Protein AF-A0A940C3J2-F1 (afdb_monomer)

Sequence (118 aa):
IYYTDKGLFSVDISLVTEIDNVVEDVQLISFDNVKESLKVAMKNDSVLSERSKGSLEIFDVNFTYVLIKDKGNNDKATYVPAWVFKTKDKNLKSGDEAVEYMHIINAIDGSDLNDVIQ

Foldseek 3Di:
DDADPVGDDDDDDDDDPDDPDDDPPQDFDDVVLLVVLVVVVCVPPPVNCVPQVPQKDWDDKDWDWFWFDDVPDPPDTDTFIWIKTKIWRPPDDVPRDTDIDIWIAGRRPRDTCPVGGD

Radius of gyration: 17.7 Å; Cα contacts (8 Å, |Δi|>4): 163; chains: 1; bounding box: 42×34×45 Å

Nearest PDB structures (foldseek):
  4rh8-assembly3_C  TM=3.328E-01  e=7.610E-01  Escherichia coli K-12
  5mrc-assembly1_EE  TM=3.175E-01  e=8.061E-01  Saccharomyces cerevisiae
  5had-assembly1_A  TM=2.288E-01  e=1.353E+00  Arabidopsis thaliana
  9cai-assembly1_AX  TM=2.248E-01  e=2.407E+00  Caenorhabditis elegans

pLDDT: mean 84.36, std 11.07, range [55.44, 97.94]

Solvent-accessible surface area (backbone atoms only — not comparable to full-atom values): 7465 Å² total; per-residue (Å²): 116,43,72,52,101,90,40,86,72,49,73,84,83,87,78,86,87,75,89,75,89,82,80,74,92,74,66,65,56,54,69,69,55,42,54,54,32,48,54,53,47,55,69,68,33,62,68,56,48,70,72,40,73,83,41,64,40,78,81,48,78,47,79,47,74,43,57,40,67,53,96,84,43,97,90,57,79,48,72,43,56,24,41,38,39,33,29,37,45,72,77,66,53,96,87,52,83,84,62,70,46,78,46,38,30,33,34,60,81,35,48,75,40,74,91,44,52,122

Secondary structure (DSSP, 8-state):
-EEETTEEEE----------S---SPPPPPHHHHHHHHHHHHHH-HHHHHHHTT-EEEEEEEEEEEEEPPTT-TT--EEEEEEEEEEEETTPPBTB---EEEEEEETTT--B-TTTB-

Mean predicted aligned error: 7.62 Å

Structure (mmCIF, N/CA/C/O backbone):
data_AF-A0A940C3J2-F1
#
_entry.id   AF-A0A940C3J2-F1
#
loop_
_atom_site.group_PDB
_atom_site.id
_atom_site.type_symbol
_atom_site.label_atom_id
_atom_site.label_alt_id
_atom_site.label_comp_id
_atom_site.label_asym_id
_atom_site.label_entity_id
_atom_site.label_seq_id
_atom_site.pdbx_PDB_ins_code
_atom_site.Cartn_x
_atom_site.Cartn_y
_atom_site.Cartn_z
_atom_site.occupancy
_atom_site.B_iso_or_equiv
_atom_site.auth_seq_id
_atom_site.auth_comp_id
_atom_site.auth_asym_id
_atom_site.auth_atom_id
_atom_site.pdbx_PDB_model_num
ATOM 1 N N . ILE A 1 1 ? -4.940 -12.335 -16.615 1.00 75.25 1 ILE A N 1
ATOM 2 C CA . ILE A 1 1 ? -5.577 -12.351 -17.957 1.00 75.25 1 ILE A CA 1
ATOM 3 C C . ILE A 1 1 ? -4.493 -12.661 -18.979 1.00 75.25 1 ILE A C 1
ATOM 5 O O . ILE A 1 1 ? -3.500 -11.945 -19.011 1.00 75.25 1 ILE A O 1
ATOM 9 N N . TYR A 1 2 ? -4.657 -13.715 -19.769 1.00 84.00 2 TYR A N 1
ATOM 10 C CA . TYR A 1 2 ? -3.680 -14.181 -20.750 1.00 84.00 2 TYR A CA 1
ATOM 11 C C . TYR A 1 2 ? -4.255 -14.078 -22.159 1.00 84.00 2 TYR A C 1
ATOM 13 O O . TYR A 1 2 ? -5.368 -14.540 -22.420 1.00 84.00 2 TYR A O 1
ATOM 21 N N . TYR A 1 3 ? -3.473 -13.499 -23.067 1.00 86.75 3 TYR A N 1
ATOM 22 C CA . TYR A 1 3 ? -3.830 -13.309 -24.469 1.00 86.75 3 TYR A CA 1
ATOM 23 C C . TYR A 1 3 ? -2.860 -14.067 -25.374 1.00 86.75 3 TYR A C 1
ATOM 25 O O . TYR A 1 3 ? -1.678 -14.205 -25.066 1.00 86.75 3 TYR A O 1
ATOM 33 N N . THR A 1 4 ? -3.376 -14.530 -26.506 1.00 89.75 4 THR A N 1
ATOM 34 C CA . THR A 1 4 ? -2.600 -15.051 -27.636 1.00 89.75 4 THR A CA 1
ATOM 35 C C . THR A 1 4 ? -2.872 -14.188 -28.867 1.00 89.75 4 THR A C 1
ATOM 37 O O . THR A 1 4 ? -3.741 -13.315 -28.851 1.00 89.75 4 THR A O 1
ATOM 40 N N . ASP A 1 5 ? -2.172 -14.467 -29.961 1.00 89.56 5 ASP A N 1
ATOM 41 C CA . ASP A 1 5 ? -2.445 -13.901 -31.287 1.00 89.56 5 ASP A CA 1
ATOM 42 C C . ASP A 1 5 ? -3.879 -14.173 -31.792 1.00 89.56 5 ASP A C 1
ATOM 44 O O . ASP A 1 5 ? -4.372 -13.468 -32.670 1.00 89.56 5 ASP A O 1
ATOM 48 N N . LYS A 1 6 ? -4.577 -15.153 -31.204 1.00 90.50 6 LYS A N 1
ATOM 49 C CA . LYS A 1 6 ? -5.978 -15.502 -31.494 1.00 90.50 6 LYS A CA 1
ATOM 50 C C . LYS A 1 6 ? -6.993 -14.870 -30.535 1.00 90.50 6 LYS A C 1
ATOM 52 O O . LYS A 1 6 ? -8.182 -15.163 -30.636 1.00 90.50 6 LYS A O 1
ATOM 57 N N . GLY A 1 7 ? -6.549 -14.013 -29.616 1.00 90.19 7 GLY A N 1
ATOM 58 C CA . GLY A 1 7 ? -7.400 -13.340 -28.634 1.00 90.19 7 GLY A CA 1
ATOM 59 C C . GLY A 1 7 ? -7.244 -13.880 -27.211 1.00 90.19 7 GLY A C 1
ATOM 60 O O . GLY A 1 7 ? -6.214 -14.461 -26.856 1.00 90.19 7 GLY A O 1
ATOM 61 N N . LEU A 1 8 ? -8.253 -13.626 -26.371 1.00 90.31 8 LEU A N 1
ATOM 62 C CA . LEU A 1 8 ? -8.257 -14.013 -24.958 1.00 90.31 8 LEU A CA 1
ATOM 63 C C . LEU A 1 8 ? -8.171 -15.539 -24.822 1.00 90.31 8 LEU A C 1
ATOM 65 O O . LEU A 1 8 ? -9.024 -16.258 -25.336 1.00 90.31 8 LEU A O 1
ATOM 69 N N . PHE A 1 9 ? -7.151 -16.019 -24.115 1.00 89.31 9 PHE A N 1
ATOM 70 C CA . PHE A 1 9 ? -6.897 -17.446 -23.915 1.00 89.31 9 PHE A CA 1
ATOM 71 C C . PHE A 1 9 ? -7.269 -17.920 -22.507 1.00 89.31 9 PHE A C 1
ATOM 73 O O . PHE A 1 9 ? -7.750 -19.037 -22.351 1.00 89.31 9 PHE A O 1
ATOM 80 N N . SER A 1 10 ? -7.072 -17.086 -21.481 1.00 88.94 10 SER A N 1
ATOM 81 C CA . SER A 1 10 ? -7.443 -17.436 -20.105 1.00 88.94 10 SER A CA 1
ATOM 82 C C . SER A 1 10 ? -7.651 -16.199 -19.231 1.00 88.94 10 SER A C 1
ATOM 84 O O . SER A 1 10 ? -6.989 -15.170 -19.403 1.00 88.94 10 SER A O 1
ATOM 86 N N . VAL A 1 11 ? -8.556 -16.300 -18.262 1.00 88.38 11 VAL A N 1
ATOM 87 C CA . VAL A 1 11 ? -8.738 -15.316 -17.199 1.00 88.38 11 VAL A CA 1
ATOM 88 C C . VAL A 1 11 ? -9.046 -16.030 -15.890 1.00 88.38 11 VAL A C 1
ATOM 90 O O . VAL A 1 11 ? -9.939 -16.868 -15.842 1.00 88.38 11 VAL A O 1
ATOM 93 N N . ASP A 1 12 ? -8.332 -15.648 -14.836 1.00 84.56 12 ASP A N 1
ATOM 94 C CA . ASP A 1 12 ? -8.695 -15.981 -13.463 1.00 84.56 12 ASP A CA 1
ATOM 95 C C . ASP A 1 12 ? -9.484 -14.809 -12.884 1.00 84.56 12 ASP A C 1
ATOM 97 O O . ASP A 1 12 ? -9.056 -13.653 -12.977 1.00 84.56 12 ASP A O 1
ATOM 101 N N . ILE A 1 13 ? -10.660 -15.106 -12.337 1.00 83.38 13 ILE A N 1
ATOM 102 C CA . ILE A 1 13 ? -11.560 -14.124 -11.733 1.00 83.38 13 ILE A CA 1
ATOM 103 C C . ILE A 1 13 ? -11.804 -14.553 -10.293 1.00 83.38 13 ILE A C 1
ATOM 105 O O . ILE A 1 13 ? -12.319 -15.643 -10.052 1.00 83.38 13 ILE A O 1
ATOM 109 N N . SER A 1 14 ? -11.489 -13.666 -9.354 1.00 77.12 14 SER A N 1
ATOM 110 C CA . SER A 1 14 ? -11.868 -13.811 -7.951 1.00 77.12 14 SER A CA 1
ATOM 111 C C . SER A 1 14 ? -13.022 -12.862 -7.652 1.00 77.12 14 SER A C 1
ATOM 113 O O . SER A 1 14 ? -12.958 -11.678 -7.986 1.00 77.12 14 SER A O 1
ATOM 115 N N . LEU A 1 15 ? -14.082 -13.382 -7.038 1.00 78.06 15 LEU A N 1
ATOM 116 C CA . LEU A 1 15 ? -15.275 -12.623 -6.672 1.00 78.06 15 LEU A CA 1
ATOM 117 C C . LEU A 1 15 ? -15.447 -12.654 -5.157 1.00 78.06 15 LEU A C 1
ATOM 119 O O . LEU A 1 15 ? -15.456 -13.725 -4.556 1.00 78.06 15 LEU A O 1
ATOM 123 N N . VAL A 1 16 ? -15.633 -11.478 -4.561 1.00 79.44 16 VAL A N 1
ATOM 124 C CA . VAL A 1 16 ? -16.135 -11.357 -3.191 1.00 79.44 16 VAL A CA 1
ATOM 125 C C . VAL A 1 16 ? -17.655 -11.425 -3.275 1.00 79.44 16 VAL A C 1
ATOM 127 O O . VAL A 1 16 ? -18.287 -10.515 -3.811 1.00 79.44 16 VAL A O 1
ATOM 130 N N . THR A 1 17 ? -18.239 -12.534 -2.828 1.00 78.88 17 THR A N 1
ATOM 131 C CA . THR A 1 17 ? -19.688 -12.773 -2.926 1.00 78.88 17 THR A CA 1
ATOM 132 C C . THR A 1 17 ? -20.452 -12.227 -1.731 1.00 78.88 17 THR A C 1
ATOM 134 O O . THR A 1 17 ? -21.603 -11.826 -1.875 1.00 78.88 17 THR A O 1
ATOM 137 N N . GLU A 1 18 ? -19.813 -12.196 -0.563 1.00 84.88 18 GLU A N 1
ATOM 138 C CA . GLU A 1 18 ? -20.400 -11.739 0.691 1.00 84.88 18 GLU A CA 1
ATOM 139 C C . GLU A 1 18 ? -19.359 -10.946 1.483 1.00 84.88 18 GLU A C 1
ATOM 141 O O . GLU A 1 18 ? -18.179 -11.295 1.502 1.00 84.88 18 GLU A O 1
ATOM 146 N N . ILE A 1 19 ? -19.809 -9.868 2.123 1.00 84.81 19 ILE A N 1
ATOM 147 C CA . ILE A 1 19 ? -19.028 -9.115 3.103 1.00 84.81 19 ILE A CA 1
ATOM 148 C C . ILE A 1 19 ? -19.714 -9.352 4.445 1.00 84.81 19 ILE A C 1
ATOM 150 O O . ILE A 1 19 ? -20.832 -8.882 4.659 1.00 84.81 19 ILE A O 1
ATOM 154 N N . ASP A 1 20 ? -19.066 -10.114 5.323 1.00 83.94 20 ASP A N 1
ATOM 155 C CA . ASP A 1 20 ? -19.516 -10.360 6.691 1.00 83.94 20 ASP A CA 1
ATOM 156 C C . ASP A 1 20 ? -18.640 -9.582 7.697 1.00 83.94 20 ASP A C 1
ATOM 158 O O . ASP A 1 20 ? -17.553 -9.116 7.369 1.00 83.94 20 ASP A O 1
ATOM 162 N N . ASN A 1 21 ? -19.132 -9.400 8.929 1.00 84.88 21 ASN A N 1
ATOM 163 C CA . ASN A 1 21 ? -18.363 -8.836 10.055 1.00 84.88 21 ASN A CA 1
ATOM 164 C C . ASN A 1 21 ? -17.732 -7.448 9.810 1.00 84.88 21 ASN A C 1
ATOM 166 O O . ASN A 1 21 ? -16.589 -7.199 10.195 1.00 84.88 21 ASN A O 1
ATOM 170 N N . VAL A 1 22 ? -18.484 -6.529 9.198 1.00 88.81 22 VAL A N 1
ATOM 171 C CA . VAL A 1 22 ? -18.037 -5.144 8.996 1.00 88.81 22 VAL A CA 1
ATOM 172 C C . VAL A 1 22 ? -17.820 -4.459 10.345 1.00 88.81 22 VAL A C 1
ATOM 174 O O . VAL A 1 22 ? -18.717 -4.417 11.186 1.00 88.81 22 VAL A O 1
ATOM 177 N N . VAL A 1 23 ? -16.627 -3.897 10.533 1.00 88.00 23 VAL A N 1
ATOM 178 C CA . VAL A 1 23 ? -16.340 -2.983 11.640 1.00 88.00 23 VAL A CA 1
ATOM 179 C C . VAL A 1 23 ? -16.618 -1.565 11.153 1.00 88.00 23 VAL A C 1
ATOM 181 O O . VAL A 1 23 ? -15.933 -1.061 10.264 1.00 88.00 23 VAL A O 1
ATOM 184 N N . GLU A 1 24 ? -17.652 -0.944 11.711 1.00 89.00 24 GLU A N 1
ATOM 185 C CA . GLU A 1 24 ? -18.072 0.420 11.382 1.00 89.00 24 GLU A CA 1
ATOM 186 C C . GLU A 1 24 ? -17.400 1.456 12.298 1.00 89.00 24 GLU A C 1
ATOM 188 O O . GLU A 1 24 ? -16.767 1.110 13.296 1.00 89.00 24 GLU A O 1
ATOM 193 N N . ASP A 1 25 ? -17.516 2.735 11.928 1.00 89.56 25 ASP A N 1
ATOM 194 C CA . ASP A 1 25 ? -17.021 3.889 12.698 1.00 89.56 25 ASP A CA 1
ATOM 195 C C . ASP A 1 25 ? -15.526 3.848 13.053 1.00 89.56 25 ASP A C 1
ATOM 197 O O . ASP A 1 25 ? -15.064 4.441 14.032 1.00 89.56 25 ASP A O 1
ATOM 201 N N . VAL A 1 26 ? -14.737 3.172 12.220 1.00 90.00 26 VAL A N 1
ATOM 202 C CA . VAL A 1 26 ? -13.288 3.113 12.381 1.00 90.00 26 VAL A CA 1
ATOM 203 C C . VAL A 1 26 ? -12.682 4.483 12.093 1.00 90.00 26 VAL A C 1
ATOM 205 O O . VAL A 1 26 ? -12.771 5.016 10.985 1.00 90.00 26 VAL A O 1
ATOM 208 N N . GLN A 1 27 ? -12.023 5.050 13.099 1.00 94.06 27 GLN A N 1
ATOM 209 C CA . GLN A 1 27 ? -11.303 6.303 12.951 1.00 94.06 27 GLN A CA 1
ATOM 210 C C . GLN A 1 27 ? -9.964 6.064 12.248 1.00 94.06 27 GLN A C 1
ATOM 212 O O . GLN A 1 27 ? -9.127 5.300 12.723 1.00 94.06 27 GLN A O 1
ATOM 217 N N . LEU A 1 28 ? -9.751 6.756 11.128 1.00 96.38 28 LEU A N 1
ATOM 218 C CA . LEU A 1 28 ? -8.470 6.740 10.427 1.00 96.38 28 LEU A CA 1
ATOM 219 C C . LEU A 1 28 ? -7.481 7.698 11.095 1.00 96.38 28 LEU A C 1
ATOM 221 O O . LEU A 1 28 ? -7.855 8.792 11.535 1.00 96.38 28 LEU A O 1
ATOM 225 N N . ILE A 1 29 ? -6.205 7.318 11.117 1.00 97.69 29 ILE A N 1
ATOM 226 C CA . ILE A 1 29 ? -5.141 8.240 11.515 1.00 97.69 29 ILE A CA 1
ATOM 227 C C . ILE A 1 29 ? -4.981 9.356 10.480 1.00 97.69 29 ILE A C 1
ATOM 229 O O . ILE A 1 29 ? -5.284 9.203 9.295 1.00 97.69 29 ILE A O 1
ATOM 233 N N . SER A 1 30 ? -4.488 10.510 10.932 1.00 97.75 30 SER A N 1
ATOM 234 C CA . SER A 1 30 ? -4.197 11.624 10.032 1.00 97.75 30 SER A CA 1
ATOM 235 C C . SER A 1 30 ? -3.137 11.229 9.004 1.00 97.75 30 SER A C 1
ATOM 237 O O . SER A 1 30 ? -2.239 10.431 9.278 1.00 97.75 30 SER A O 1
ATOM 239 N N . PHE A 1 31 ? -3.182 11.852 7.827 1.00 96.06 31 PHE A N 1
ATOM 240 C CA . PHE A 1 31 ? -2.163 11.620 6.804 1.00 96.06 31 PHE A CA 1
ATOM 241 C C . PHE A 1 31 ? -0.748 12.002 7.279 1.00 96.06 31 PHE A C 1
ATOM 243 O O . PHE A 1 31 ? 0.237 11.411 6.843 1.00 96.06 31 PHE A O 1
ATOM 250 N N . ASP A 1 32 ? -0.625 12.952 8.211 1.00 97.81 32 ASP A N 1
ATOM 251 C CA . ASP A 1 32 ? 0.657 13.271 8.844 1.00 97.81 32 ASP A CA 1
ATOM 252 C C . ASP A 1 32 ? 1.212 12.094 9.649 1.00 97.81 32 ASP A C 1
ATOM 254 O O . ASP A 1 32 ? 2.382 11.752 9.488 1.00 97.81 32 ASP A O 1
ATOM 258 N N . ASN A 1 33 ? 0.369 11.414 10.427 1.00 97.88 33 ASN A N 1
ATOM 259 C CA . ASN A 1 33 ? 0.776 10.216 11.158 1.00 97.88 33 ASN A CA 1
ATOM 260 C C . ASN A 1 33 ? 1.144 9.075 10.199 1.00 97.88 33 ASN A C 1
ATOM 262 O O . ASN A 1 33 ? 2.142 8.396 10.421 1.00 97.88 33 ASN A O 1
ATOM 266 N N . VAL A 1 34 ? 0.407 8.916 9.092 1.00 97.50 34 VAL A N 1
ATOM 267 C CA . VAL A 1 34 ? 0.740 7.935 8.042 1.00 97.50 34 VAL A CA 1
ATOM 268 C C . VAL A 1 34 ? 2.131 8.203 7.457 1.00 97.50 34 VAL A C 1
ATOM 270 O O . VAL A 1 34 ? 2.908 7.268 7.270 1.00 97.50 34 VAL A O 1
ATOM 273 N N . LYS A 1 35 ? 2.488 9.470 7.198 1.00 95.69 35 LYS A N 1
ATOM 274 C CA . LYS A 1 35 ? 3.831 9.832 6.708 1.00 95.69 35 LYS A CA 1
ATOM 275 C C . LYS A 1 35 ? 4.928 9.485 7.714 1.00 95.69 35 LYS A C 1
ATOM 277 O O . LYS A 1 35 ? 6.005 9.064 7.298 1.00 95.69 35 LYS A O 1
ATOM 282 N N . GLU A 1 36 ? 4.686 9.663 9.012 1.00 96.88 36 GLU A N 1
ATOM 283 C CA . GLU A 1 36 ? 5.652 9.256 10.040 1.00 96.88 36 GLU A CA 1
ATOM 284 C C . GLU A 1 36 ? 5.795 7.731 10.106 1.00 96.88 36 GLU A C 1
ATOM 286 O O . GLU A 1 36 ? 6.920 7.230 10.107 1.00 96.88 36 GLU A O 1
ATOM 291 N N . SER A 1 37 ? 4.688 6.985 10.043 1.00 96.62 37 SER A N 1
ATOM 292 C CA . SER A 1 37 ? 4.713 5.521 9.929 1.00 96.62 37 SER A CA 1
ATOM 293 C C . SER A 1 37 ? 5.493 5.043 8.705 1.00 96.62 37 SER A C 1
ATOM 295 O O . SER A 1 37 ? 6.338 4.158 8.827 1.00 96.62 37 SER A O 1
ATOM 297 N N . LEU A 1 38 ? 5.292 5.670 7.542 1.00 93.69 38 LEU A N 1
ATOM 298 C CA . LEU A 1 38 ? 6.048 5.365 6.327 1.00 93.69 38 LEU A CA 1
ATOM 299 C C . LEU A 1 38 ? 7.556 5.559 6.529 1.00 93.69 38 LEU A C 1
ATOM 301 O O . LEU A 1 38 ? 8.339 4.692 6.153 1.00 93.69 38 LEU A O 1
ATOM 305 N N . LYS A 1 39 ? 7.986 6.669 7.145 1.00 91.56 39 LYS A N 1
ATOM 306 C CA . LYS A 1 39 ? 9.415 6.905 7.423 1.00 91.56 39 LYS A CA 1
ATOM 307 C C . LYS A 1 39 ? 10.009 5.811 8.308 1.00 91.56 39 LYS A C 1
ATOM 309 O O . LYS A 1 39 ? 11.150 5.407 8.090 1.00 91.56 39 LYS A O 1
ATOM 314 N N . VAL A 1 40 ? 9.254 5.353 9.308 1.00 92.19 40 VAL A N 1
ATOM 315 C CA . VAL A 1 40 ? 9.675 4.259 10.193 1.00 92.19 40 VAL A CA 1
ATOM 316 C C . VAL A 1 40 ? 9.777 2.946 9.416 1.00 92.19 40 VAL A C 1
ATOM 318 O O . VAL A 1 40 ? 10.807 2.282 9.512 1.00 92.19 40 VAL A O 1
ATOM 321 N N . ALA A 1 41 ? 8.769 2.610 8.607 1.00 90.44 41 ALA A N 1
ATOM 322 C CA . ALA A 1 41 ? 8.758 1.419 7.756 1.00 90.44 41 ALA A CA 1
ATOM 323 C C . ALA A 1 41 ? 9.957 1.397 6.793 1.00 90.44 41 ALA A C 1
ATOM 325 O O . ALA A 1 41 ? 10.761 0.468 6.813 1.00 90.44 41 ALA A O 1
ATOM 326 N N . MET A 1 42 ? 10.167 2.483 6.041 1.00 86.62 42 MET A N 1
ATOM 327 C CA . MET A 1 42 ? 11.290 2.617 5.106 1.00 86.62 42 MET A CA 1
ATOM 328 C C . MET A 1 42 ? 12.658 2.501 5.790 1.00 86.62 42 MET A C 1
ATOM 330 O O . MET A 1 42 ? 13.599 1.983 5.199 1.00 86.62 42 MET A O 1
ATOM 334 N N . LYS A 1 43 ? 12.791 2.986 7.032 1.00 84.94 43 LYS A N 1
ATOM 335 C CA . LYS A 1 43 ? 14.034 2.864 7.808 1.00 84.94 43 LYS A CA 1
ATOM 336 C C . LYS A 1 43 ? 14.302 1.423 8.255 1.00 84.94 43 LYS A C 1
ATOM 338 O O . LYS A 1 43 ? 15.462 1.042 8.397 1.00 84.94 43 LYS A O 1
ATOM 343 N N . ASN A 1 44 ? 13.249 0.657 8.523 1.00 85.38 44 ASN A N 1
ATOM 344 C CA . ASN A 1 44 ? 13.354 -0.730 8.970 1.00 85.38 44 ASN A CA 1
ATOM 345 C C . ASN A 1 44 ? 13.526 -1.714 7.803 1.00 85.38 44 ASN A C 1
ATOM 347 O O . ASN A 1 44 ? 13.946 -2.848 8.028 1.00 85.38 44 ASN A O 1
ATOM 351 N N . ASP A 1 45 ? 13.261 -1.279 6.572 1.00 83.56 45 ASP A N 1
ATOM 352 C CA . ASP A 1 45 ? 13.522 -2.058 5.369 1.00 83.56 45 ASP A CA 1
ATOM 353 C C . ASP A 1 45 ? 15.022 -2.026 5.014 1.00 83.56 45 ASP A C 1
ATOM 355 O O . ASP A 1 45 ? 15.572 -1.064 4.456 1.00 83.56 45 ASP A O 1
ATOM 359 N N . SER A 1 46 ? 15.712 -3.105 5.388 1.00 75.38 46 SER A N 1
ATOM 360 C CA . SER A 1 46 ? 17.147 -3.282 5.154 1.00 75.38 46 SER A CA 1
ATOM 361 C C . SER A 1 46 ? 17.487 -3.380 3.666 1.00 75.38 46 SER A C 1
ATOM 363 O O . SER A 1 46 ? 18.520 -2.861 3.239 1.00 75.38 46 SER A O 1
ATOM 365 N N . VAL A 1 47 ? 16.603 -3.972 2.859 1.0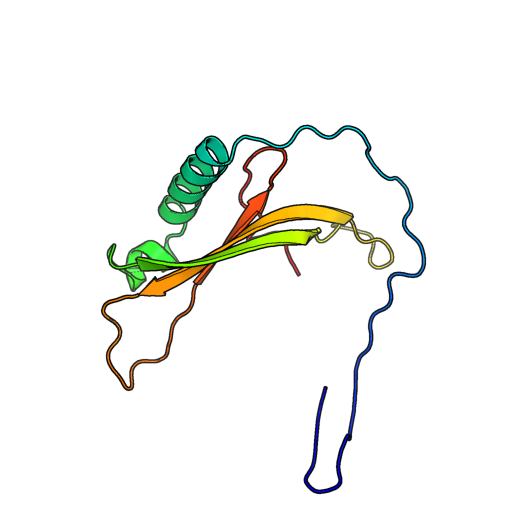0 73.00 47 VAL A N 1
ATOM 366 C CA . VAL A 1 47 ? 16.800 -4.148 1.416 1.00 73.00 47 VAL A CA 1
ATOM 367 C C . VAL A 1 47 ? 16.715 -2.799 0.709 1.00 73.00 47 VAL A C 1
ATOM 369 O O . VAL A 1 47 ? 17.576 -2.475 -0.113 1.00 73.00 47 VAL A O 1
ATOM 372 N N . LEU A 1 48 ? 15.721 -1.981 1.062 1.00 72.06 48 LEU A N 1
ATOM 373 C CA . LEU A 1 48 ? 15.599 -0.604 0.584 1.00 72.06 48 LEU A CA 1
ATOM 374 C C . LEU A 1 48 ? 16.827 0.231 0.943 1.00 72.06 48 LEU A C 1
ATOM 376 O O . LEU A 1 48 ? 17.343 0.977 0.105 1.00 72.06 48 LEU A O 1
ATOM 380 N N . SER A 1 49 ? 17.274 0.120 2.195 1.00 68.94 49 SER A N 1
ATOM 381 C CA . SER A 1 49 ? 18.380 0.910 2.737 1.00 68.94 49 SER A CA 1
ATOM 382 C C . SER A 1 49 ? 19.691 0.625 1.999 1.00 68.94 49 SER A C 1
ATOM 384 O O . SER A 1 49 ?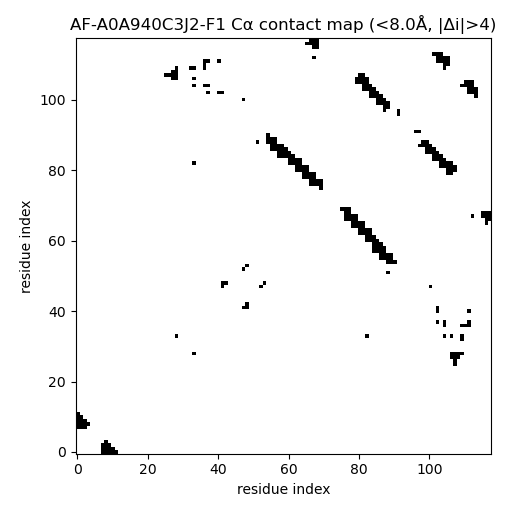 20.426 1.555 1.659 1.00 68.94 49 SER A O 1
ATOM 386 N N . GLU A 1 50 ? 19.959 -0.644 1.684 1.00 68.94 50 GLU A N 1
ATOM 387 C CA . GLU A 1 50 ? 21.140 -1.059 0.921 1.00 68.94 50 GLU A CA 1
ATOM 388 C C . GLU A 1 50 ? 21.069 -0.649 -0.553 1.00 68.94 50 GLU A C 1
ATOM 390 O O . GLU A 1 50 ? 22.065 -0.182 -1.118 1.00 68.94 50 GLU A O 1
ATOM 395 N N . ARG A 1 51 ? 19.900 -0.812 -1.185 1.00 68.06 51 ARG A N 1
ATOM 396 C CA . ARG A 1 51 ? 19.750 -0.631 -2.635 1.00 68.06 51 ARG A CA 1
ATOM 397 C C . ARG A 1 51 ? 19.614 0.822 -3.053 1.00 68.06 51 ARG A C 1
ATOM 399 O O . ARG A 1 51 ? 20.215 1.222 -4.041 1.00 68.06 51 ARG A O 1
ATOM 406 N N . SER A 1 52 ? 18.850 1.605 -2.301 1.00 70.50 52 SER A N 1
ATOM 407 C CA . SER A 1 52 ? 18.519 2.973 -2.696 1.00 70.50 52 SER A CA 1
ATOM 408 C C . SER A 1 52 ? 19.468 4.031 -2.149 1.00 70.50 52 SER A C 1
ATOM 410 O O . SER A 1 52 ? 19.463 5.152 -2.635 1.00 70.50 52 SER A O 1
ATOM 412 N N . LYS A 1 53 ? 20.253 3.738 -1.101 1.00 70.38 53 LYS A N 1
ATOM 413 C CA . LYS A 1 53 ? 21.190 4.696 -0.473 1.00 70.38 53 LYS A CA 1
ATOM 414 C C . LYS A 1 53 ? 20.588 6.098 -0.216 1.00 70.38 53 LYS A C 1
ATOM 416 O O . LYS A 1 53 ? 21.306 7.097 -0.241 1.00 70.38 53 LYS A O 1
ATOM 421 N N . GLY A 1 54 ? 19.275 6.185 0.021 1.00 70.81 54 GLY A N 1
ATOM 422 C CA . GLY A 1 54 ? 18.563 7.443 0.273 1.00 70.81 54 GLY A CA 1
ATOM 423 C C . GLY A 1 54 ? 18.143 8.250 -0.965 1.00 70.81 54 GLY A C 1
ATOM 424 O O . GLY A 1 54 ? 17.793 9.422 -0.821 1.00 70.81 54 GLY A O 1
ATOM 425 N N . SER A 1 55 ? 18.152 7.679 -2.172 1.00 81.50 55 SER A N 1
ATOM 426 C CA . SER A 1 55 ? 17.694 8.353 -3.399 1.00 81.50 55 SER A CA 1
ATOM 427 C C . SER A 1 55 ? 16.268 8.019 -3.834 1.00 81.50 55 SER A C 1
ATOM 429 O O . SER A 1 55 ? 15.871 8.373 -4.943 1.00 81.50 55 SER A O 1
ATOM 431 N N . LEU A 1 56 ? 15.465 7.410 -2.962 1.00 84.81 56 LEU A N 1
ATOM 432 C CA . LEU A 1 56 ? 14.065 7.129 -3.271 1.00 84.81 56 LEU A CA 1
ATOM 433 C C . LEU A 1 56 ? 13.232 8.398 -3.400 1.00 84.81 56 LEU A C 1
ATOM 435 O O . LEU A 1 56 ? 13.342 9.332 -2.603 1.00 84.81 56 LEU A O 1
ATOM 439 N N . GLU A 1 57 ? 12.345 8.376 -4.384 1.00 87.06 57 GLU A N 1
ATOM 440 C CA . GLU A 1 57 ? 11.249 9.317 -4.528 1.00 87.06 57 GLU A CA 1
ATOM 441 C C . GLU A 1 57 ? 9.917 8.569 -4.556 1.00 87.06 57 GLU A C 1
ATOM 443 O O . GLU A 1 57 ? 9.798 7.499 -5.156 1.00 87.06 57 GLU A O 1
ATOM 448 N N . ILE A 1 58 ? 8.911 9.137 -3.891 1.00 90.19 58 ILE A N 1
ATOM 449 C CA . ILE A 1 58 ? 7.527 8.671 -3.987 1.00 90.19 58 ILE A CA 1
ATOM 450 C C . ILE A 1 58 ? 6.961 9.212 -5.297 1.00 90.19 58 ILE A C 1
ATOM 452 O O . ILE A 1 58 ? 7.001 10.421 -5.525 1.00 90.19 58 ILE A O 1
ATOM 456 N N . PHE A 1 59 ? 6.425 8.332 -6.140 1.00 90.31 59 PHE A N 1
ATOM 457 C CA . PHE A 1 59 ? 5.816 8.726 -7.415 1.00 90.31 59 PHE A CA 1
ATOM 458 C C . PHE A 1 59 ? 4.317 8.419 -7.491 1.00 90.31 59 PHE A C 1
ATOM 460 O O . PHE A 1 59 ? 3.643 8.959 -8.365 1.00 90.31 59 PHE A O 1
ATOM 467 N N . ASP A 1 60 ? 3.802 7.579 -6.589 1.00 93.88 60 ASP A N 1
ATOM 468 C CA . ASP A 1 60 ? 2.389 7.206 -6.520 1.00 93.88 60 ASP A CA 1
ATOM 469 C C . ASP A 1 60 ? 1.969 7.005 -5.060 1.00 93.88 60 ASP A C 1
ATOM 471 O O . ASP A 1 60 ? 2.716 6.428 -4.257 1.00 93.88 60 ASP A O 1
ATOM 475 N N . VAL A 1 61 ? 0.783 7.511 -4.723 1.00 96.25 61 VAL A N 1
ATOM 476 C CA . VAL A 1 61 ? 0.163 7.374 -3.402 1.00 96.25 61 VAL A CA 1
ATOM 477 C C . VAL A 1 61 ? -1.319 7.117 -3.591 1.00 96.25 61 VAL A C 1
ATOM 479 O O . VAL A 1 61 ? -2.028 7.927 -4.190 1.00 96.25 61 VAL A O 1
ATOM 482 N N . ASN A 1 62 ? -1.804 6.020 -3.023 1.00 96.44 62 ASN A N 1
ATOM 483 C CA . ASN A 1 62 ? -3.174 5.577 -3.226 1.00 96.44 62 ASN A CA 1
ATOM 484 C C . ASN A 1 62 ? -3.758 5.008 -1.934 1.00 96.44 62 ASN A C 1
ATOM 486 O O . ASN A 1 62 ? -3.133 4.206 -1.244 1.00 96.44 62 ASN A O 1
ATOM 490 N N . PHE A 1 63 ? -4.981 5.431 -1.623 1.00 96.56 63 PHE A N 1
ATOM 491 C CA . PHE A 1 63 ? -5.775 4.893 -0.527 1.00 96.56 63 PHE A CA 1
ATOM 492 C C . PHE A 1 63 ? -6.671 3.777 -1.061 1.00 96.56 63 PHE A C 1
ATOM 494 O O . PHE A 1 63 ? -7.420 3.991 -2.015 1.00 96.56 63 PHE A O 1
ATOM 501 N N . THR A 1 64 ? -6.579 2.585 -0.479 1.00 95.38 64 THR A N 1
ATOM 502 C CA . THR A 1 64 ? -7.331 1.409 -0.932 1.00 95.38 64 THR A CA 1
ATOM 503 C C . THR A 1 64 ? -7.570 0.440 0.219 1.00 95.38 64 THR A C 1
ATOM 505 O O . THR A 1 64 ? -6.951 0.552 1.274 1.00 95.38 64 THR A O 1
ATOM 508 N N . TYR A 1 65 ? -8.444 -0.538 0.008 1.00 92.19 65 TYR A N 1
ATOM 509 C CA . TYR A 1 65 ? -8.528 -1.701 0.881 1.00 92.19 65 TYR A CA 1
ATOM 510 C C . TYR A 1 65 ? -7.531 -2.759 0.416 1.00 92.19 65 TYR A C 1
ATOM 512 O O . TYR A 1 65 ? -7.474 -3.079 -0.773 1.00 92.19 65 TYR A O 1
ATOM 520 N N . VAL A 1 66 ? -6.749 -3.294 1.350 1.00 91.81 66 VAL A N 1
ATOM 521 C CA . VAL A 1 66 ? -5.789 -4.373 1.099 1.00 91.81 66 VAL A CA 1
ATOM 522 C C . VAL A 1 66 ? -6.227 -5.636 1.818 1.00 91.81 66 VAL A C 1
ATOM 524 O O . VAL A 1 66 ? -6.765 -5.584 2.924 1.00 91.81 66 VAL A O 1
ATOM 527 N N . LEU A 1 67 ? -6.012 -6.770 1.160 1.00 88.62 67 LEU A N 1
ATOM 528 C CA . LEU A 1 67 ? -6.282 -8.085 1.714 1.00 88.62 67 LEU A CA 1
ATOM 529 C C . LEU A 1 67 ? -5.154 -8.468 2.679 1.00 88.62 67 LEU A C 1
ATOM 531 O O . LEU A 1 67 ? -3.997 -8.543 2.270 1.00 88.62 67 LEU A O 1
ATOM 535 N N . ILE A 1 68 ? -5.494 -8.745 3.937 1.00 85.75 68 ILE A N 1
ATOM 536 C CA . ILE A 1 68 ? -4.575 -9.335 4.913 1.00 85.75 68 ILE A CA 1
ATOM 537 C C . ILE A 1 68 ? -4.810 -10.841 4.964 1.00 85.75 68 ILE A C 1
ATOM 539 O O . ILE A 1 68 ? -5.945 -11.308 5.094 1.00 85.75 68 ILE A O 1
ATOM 543 N N . LYS A 1 69 ? -3.719 -11.607 4.893 1.00 71.44 69 LYS A N 1
ATOM 544 C CA . LYS A 1 69 ? -3.759 -13.064 4.989 1.00 71.44 69 LYS A CA 1
ATOM 545 C C . LYS A 1 69 ? -4.132 -13.500 6.403 1.00 71.44 69 LYS A C 1
ATOM 547 O O . LYS A 1 69 ? -3.358 -13.311 7.343 1.00 71.44 69 LYS A O 1
ATOM 552 N N . ASP A 1 70 ? -5.268 -14.173 6.535 1.00 66.81 70 ASP A N 1
ATOM 553 C CA . ASP A 1 70 ? -5.657 -14.780 7.801 1.00 66.81 70 ASP A CA 1
ATOM 554 C C . ASP A 1 70 ? -4.890 -16.101 7.997 1.00 66.81 70 ASP A C 1
ATOM 556 O O . ASP A 1 70 ? -4.934 -17.011 7.160 1.00 66.81 70 ASP A O 1
ATOM 560 N N . LYS A 1 71 ? -4.114 -16.217 9.082 1.00 61.81 71 LYS A N 1
ATOM 561 C CA . LYS A 1 71 ? -3.301 -17.415 9.367 1.00 61.81 71 LYS A CA 1
ATOM 562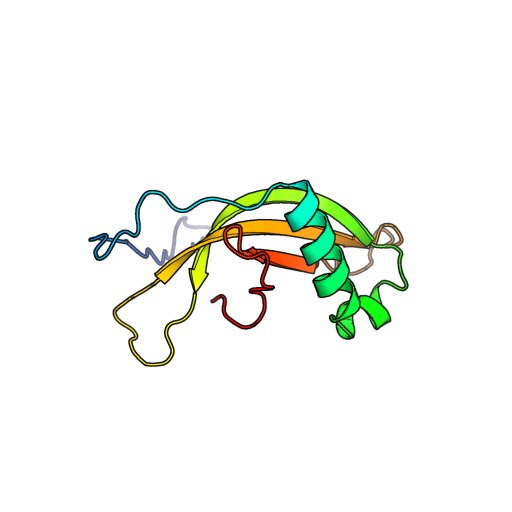 C C . LYS A 1 71 ? -4.199 -18.545 9.881 1.00 61.81 71 LYS A C 1
ATOM 564 O O . LYS A 1 71 ? -4.176 -18.863 11.064 1.00 61.81 71 LYS A O 1
ATOM 569 N N . GLY A 1 72 ? -4.965 -19.178 8.996 1.00 61.62 72 GLY A N 1
ATOM 570 C CA . GLY A 1 72 ? -5.688 -20.408 9.336 1.00 61.62 72 GLY A CA 1
ATOM 571 C C . GLY A 1 72 ? -7.006 -20.648 8.613 1.00 61.62 72 GLY A C 1
ATOM 572 O O . GLY A 1 72 ? -7.577 -21.719 8.797 1.00 61.62 72 GLY A O 1
ATOM 573 N N . ASN A 1 73 ? -7.487 -19.708 7.796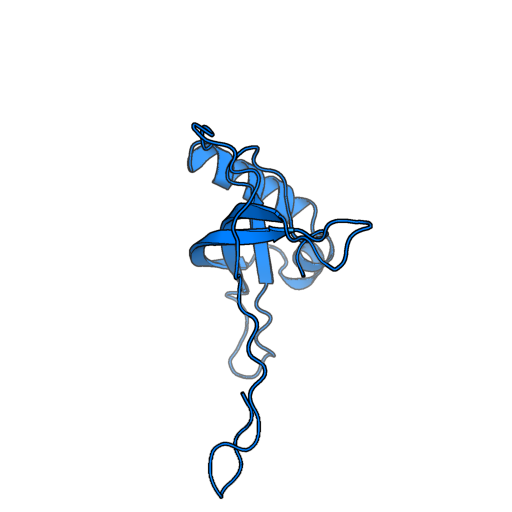 1.00 63.47 73 ASN A N 1
ATOM 574 C CA . ASN A 1 73 ? -8.735 -19.882 7.065 1.00 63.47 73 ASN A CA 1
ATOM 575 C C . ASN A 1 73 ? -8.579 -19.422 5.613 1.00 63.47 73 ASN A C 1
ATOM 577 O O . ASN A 1 73 ? -8.444 -18.234 5.352 1.00 63.47 73 ASN A O 1
ATOM 581 N N . ASN A 1 74 ? -8.580 -20.371 4.675 1.00 64.81 74 ASN A N 1
ATOM 582 C CA . ASN A 1 74 ? -8.453 -20.068 3.246 1.00 64.81 74 ASN A CA 1
ATOM 583 C C . ASN A 1 74 ? -9.760 -19.538 2.631 1.00 64.81 74 ASN A C 1
ATOM 585 O O . ASN A 1 74 ? -9.722 -19.010 1.524 1.00 64.81 74 ASN A O 1
ATOM 589 N N . ASP A 1 75 ? -10.886 -19.664 3.339 1.00 70.25 75 ASP A N 1
ATOM 590 C CA . ASP A 1 75 ? -12.211 -19.294 2.827 1.00 70.25 75 ASP A CA 1
ATOM 591 C C . ASP A 1 75 ? -12.667 -17.910 3.312 1.00 70.25 75 ASP A C 1
ATOM 593 O O . ASP A 1 75 ? -13.716 -17.421 2.895 1.00 70.25 75 ASP A O 1
ATOM 597 N N . LYS A 1 76 ? -11.898 -17.267 4.202 1.00 73.62 76 LYS A N 1
ATOM 598 C CA . LYS A 1 76 ? -12.194 -15.928 4.721 1.00 73.62 76 LYS A CA 1
ATOM 599 C C . LYS A 1 76 ? -11.020 -14.984 4.515 1.00 73.62 76 LYS A C 1
ATOM 601 O O . LYS A 1 76 ? -9.861 -15.340 4.692 1.00 73.62 76 LYS A O 1
ATOM 6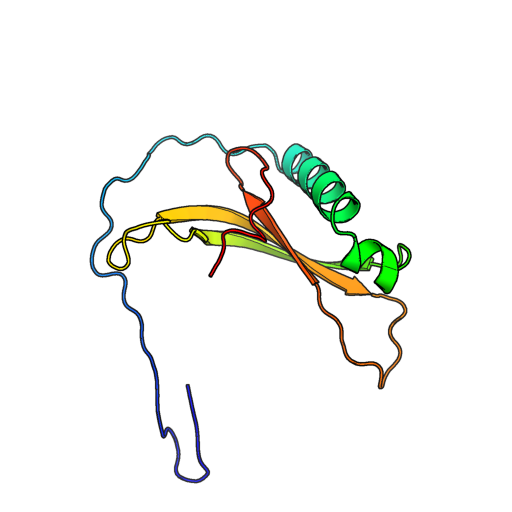06 N N . ALA A 1 77 ? -11.366 -13.764 4.140 1.00 79.50 77 ALA A N 1
ATOM 607 C CA . ALA A 1 77 ? -10.456 -12.704 3.759 1.00 79.50 77 ALA A CA 1
ATOM 608 C C . ALA A 1 77 ? -10.776 -11.467 4.598 1.00 79.50 77 ALA A C 1
ATOM 610 O O . ALA A 1 77 ? -11.929 -11.041 4.638 1.00 79.50 77 ALA A O 1
ATOM 611 N N . THR A 1 78 ? -9.767 -10.878 5.241 1.00 87.19 78 THR A N 1
ATOM 612 C CA . THR A 1 78 ? -9.938 -9.602 5.945 1.00 87.19 78 THR A CA 1
ATOM 613 C C . THR A 1 78 ? -9.397 -8.478 5.079 1.00 87.19 78 THR A C 1
ATOM 615 O O . THR A 1 78 ? -8.229 -8.493 4.693 1.00 87.19 78 THR A O 1
ATOM 618 N N . TYR A 1 79 ? -10.239 -7.490 4.793 1.00 89.75 79 TYR A N 1
ATOM 619 C CA . TYR A 1 79 ? -9.837 -6.276 4.095 1.00 89.75 79 TYR A CA 1
ATOM 620 C C . TYR A 1 79 ? -9.648 -5.143 5.095 1.00 89.75 79 TYR A C 1
ATOM 622 O O . TYR A 1 79 ? -10.545 -4.867 5.890 1.00 89.75 79 TYR A O 1
ATOM 630 N N . VAL A 1 80 ? -8.509 -4.454 5.027 1.00 93.12 80 VAL A N 1
ATOM 631 C CA . VAL A 1 80 ? -8.246 -3.268 5.854 1.00 93.12 80 VAL A CA 1
ATOM 632 C C . VAL A 1 80 ? -7.992 -2.043 4.983 1.00 93.12 80 VAL A C 1
ATOM 634 O O . VAL A 1 80 ? -7.368 -2.172 3.926 1.00 93.12 80 VAL A O 1
ATOM 637 N N . PRO A 1 81 ? -8.444 -0.847 5.390 1.00 95.56 81 PRO A N 1
ATOM 638 C CA . PRO A 1 81 ? -8.085 0.382 4.701 1.00 95.56 81 PRO A CA 1
ATOM 639 C C . PRO A 1 81 ? -6.596 0.678 4.912 1.00 95.56 81 PRO A C 1
ATOM 641 O O . PRO A 1 81 ? -6.088 0.631 6.033 1.00 95.56 81 PRO A O 1
ATOM 644 N N . ALA A 1 82 ? -5.889 1.008 3.837 1.00 97.06 82 ALA A N 1
ATOM 645 C CA . ALA A 1 82 ? -4.458 1.260 3.860 1.00 97.06 82 ALA A CA 1
ATOM 646 C C . ALA A 1 82 ? -4.044 2.340 2.855 1.00 97.06 82 ALA A C 1
ATOM 648 O O . ALA A 1 82 ? -4.695 2.582 1.835 1.00 97.06 82 ALA A O 1
ATOM 649 N N . TRP A 1 83 ? -2.909 2.965 3.150 1.00 97.94 83 TRP A N 1
ATOM 650 C CA . TRP A 1 83 ? -2.183 3.83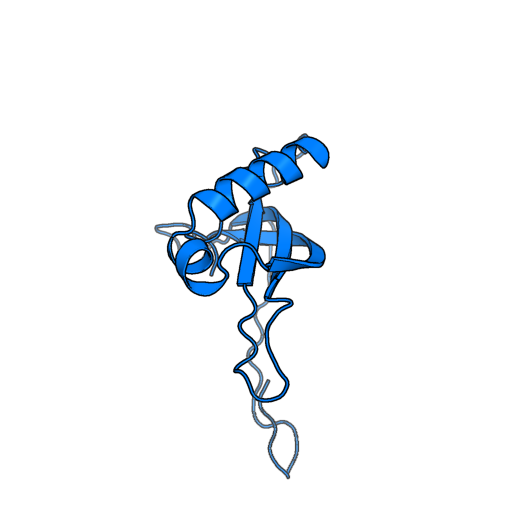1 2.235 1.00 97.94 83 TRP A CA 1
ATOM 651 C C . TRP A 1 83 ? -1.046 3.051 1.589 1.00 97.94 83 TRP A C 1
ATOM 653 O O . TRP A 1 83 ? -0.173 2.524 2.275 1.00 97.94 83 TRP A O 1
ATOM 663 N N . VAL A 1 84 ? -1.053 3.003 0.263 1.00 96.06 84 VAL A N 1
ATOM 664 C CA . VAL A 1 84 ? -0.020 2.362 -0.546 1.00 96.06 84 VAL A CA 1
ATOM 665 C C . VAL A 1 84 ? 0.868 3.450 -1.133 1.00 96.06 84 VAL A C 1
ATOM 667 O O . VAL A 1 84 ? 0.387 4.344 -1.829 1.00 96.06 84 VAL A O 1
ATOM 670 N N . PHE A 1 85 ? 2.164 3.354 -0.859 1.00 94.75 85 PHE A N 1
ATOM 671 C CA . PHE A 1 85 ? 3.196 4.245 -1.369 1.00 94.75 85 PHE A CA 1
ATOM 672 C C . PHE A 1 85 ? 4.077 3.470 -2.334 1.00 94.75 85 PHE A C 1
ATOM 674 O O . PHE A 1 85 ? 4.693 2.477 -1.941 1.00 94.75 85 PHE A O 1
ATOM 681 N N . LYS A 1 86 ? 4.171 3.935 -3.581 1.00 91.19 86 LYS A N 1
ATOM 682 C CA . LYS A 1 86 ? 5.166 3.414 -4.520 1.00 91.19 86 LYS A CA 1
ATOM 683 C C . LYS A 1 86 ? 6.324 4.380 -4.622 1.00 91.19 86 LYS A C 1
ATOM 685 O O . LYS A 1 86 ? 6.154 5.587 -4.824 1.00 91.19 86 LYS A O 1
ATOM 690 N N . THR A 1 87 ? 7.512 3.818 -4.488 1.00 88.19 87 THR A N 1
ATOM 691 C CA . THR A 1 87 ? 8.765 4.543 -4.601 1.00 88.19 87 THR A CA 1
ATOM 692 C C . THR A 1 87 ? 9.606 3.962 -5.714 1.00 88.19 87 THR A C 1
ATOM 694 O O . THR A 1 87 ? 9.520 2.779 -6.043 1.00 88.19 87 THR A O 1
ATOM 697 N N . LYS A 1 88 ? 10.428 4.817 -6.299 1.00 86.06 88 LYS A N 1
ATOM 698 C CA . LYS A 1 88 ? 11.462 4.423 -7.245 1.00 86.06 88 LYS A CA 1
ATOM 699 C C . LYS A 1 88 ? 12.738 5.155 -6.891 1.00 86.06 88 LYS A C 1
ATOM 701 O O . LYS A 1 88 ? 12.703 6.232 -6.293 1.00 86.06 88 LYS A O 1
ATOM 706 N N . ASP A 1 89 ? 13.868 4.575 -7.252 1.00 83.44 89 ASP A N 1
ATOM 707 C CA . ASP A 1 89 ? 15.139 5.263 -7.101 1.00 83.44 89 ASP A CA 1
ATOM 708 C C . ASP A 1 89 ? 15.305 6.294 -8.230 1.00 83.44 89 ASP A C 1
ATOM 710 O O . ASP A 1 89 ? 15.333 5.953 -9.413 1.00 83.44 89 ASP A O 1
ATOM 714 N N . LYS A 1 90 ? 15.414 7.576 -7.858 1.00 80.44 90 LYS A N 1
ATOM 715 C CA . LYS A 1 90 ? 15.551 8.693 -8.807 1.00 80.44 90 LYS A CA 1
ATOM 716 C C . LYS A 1 90 ? 16.884 8.691 -9.562 1.00 80.44 90 LYS A C 1
ATOM 718 O O . LYS A 1 90 ? 17.041 9.428 -10.531 1.00 80.44 90 LYS A O 1
ATOM 723 N N . ASN A 1 91 ? 17.859 7.909 -9.094 1.00 79.19 91 ASN A N 1
ATOM 724 C CA . ASN A 1 91 ? 19.175 7.790 -9.712 1.00 79.19 91 ASN A CA 1
ATOM 725 C C . ASN A 1 91 ? 19.253 6.662 -10.753 1.00 79.19 91 ASN A C 1
ATOM 727 O O . ASN A 1 91 ? 20.299 6.534 -11.397 1.00 79.19 91 ASN A O 1
ATOM 731 N N . LEU A 1 92 ? 18.191 5.862 -10.926 1.00 72.06 92 LEU A N 1
ATOM 732 C CA . LEU A 1 92 ? 18.141 4.822 -11.956 1.00 72.06 92 LEU A CA 1
ATOM 733 C C . LEU A 1 92 ? 18.286 5.451 -13.344 1.00 72.06 92 LEU A C 1
ATOM 735 O O . LEU A 1 92 ? 17.574 6.389 -13.711 1.00 72.06 92 LEU A O 1
ATOM 739 N N . LYS A 1 93 ? 19.236 4.939 -14.124 1.00 67.06 93 LYS A N 1
ATOM 740 C CA . LYS A 1 93 ? 19.480 5.360 -15.502 1.00 67.06 93 LYS A CA 1
ATOM 741 C C . LYS A 1 93 ? 18.599 4.567 -16.457 1.00 67.06 93 LYS A C 1
ATOM 743 O O . LYS A 1 93 ? 18.132 3.471 -16.165 1.00 67.06 93 LYS A O 1
ATOM 748 N N . SER A 1 94 ? 18.407 5.115 -17.655 1.00 55.44 94 SER A N 1
ATOM 749 C CA . SER A 1 94 ? 17.766 4.380 -18.746 1.00 55.44 94 SER A CA 1
ATOM 750 C C . SER A 1 94 ? 18.566 3.106 -19.047 1.00 55.44 94 SER A C 1
ATOM 752 O O . SER A 1 94 ? 19.739 3.192 -19.409 1.00 55.44 94 SER A O 1
ATOM 754 N N . GLY A 1 95 ? 17.936 1.944 -18.859 1.00 60.81 95 GLY A N 1
ATOM 755 C CA . GLY A 1 95 ? 18.560 0.626 -19.013 1.00 60.81 95 GLY A CA 1
ATOM 756 C C . GLY A 1 95 ? 18.843 -0.105 -17.698 1.00 60.81 95 GLY A C 1
ATOM 757 O O . GLY A 1 95 ? 19.095 -1.307 -17.746 1.00 60.81 95 GLY A O 1
ATOM 758 N N . ASP A 1 96 ? 18.753 0.572 -16.550 1.00 67.50 96 ASP A N 1
ATOM 759 C CA . ASP A 1 96 ? 18.733 -0.106 -15.253 1.00 67.50 96 ASP A CA 1
ATOM 760 C C . ASP A 1 96 ? 17.379 -0.812 -15.080 1.00 67.50 96 ASP A C 1
ATOM 762 O O . ASP A 1 96 ? 16.342 -0.311 -15.533 1.00 67.50 96 ASP A O 1
ATOM 766 N N . GLU A 1 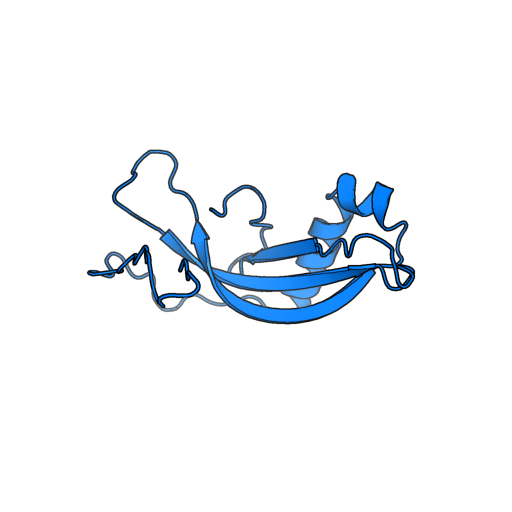97 ? 17.368 -1.980 -14.433 1.00 64.38 97 GLU A N 1
ATOM 767 C CA . GLU A 1 97 ? 16.110 -2.604 -14.023 1.00 64.38 97 GLU A CA 1
ATOM 768 C C . GLU A 1 97 ? 15.351 -1.610 -13.137 1.00 64.38 97 GLU A C 1
ATOM 770 O O . GLU A 1 97 ? 15.870 -1.139 -12.122 1.00 64.38 97 GLU A O 1
ATOM 775 N N . ALA A 1 98 ? 14.133 -1.247 -13.543 1.00 60.91 98 ALA A N 1
ATOM 776 C CA . ALA A 1 98 ? 13.281 -0.380 -12.748 1.00 60.91 98 ALA A CA 1
ATOM 777 C C . ALA A 1 98 ? 12.899 -1.129 -11.467 1.00 60.91 98 ALA A C 1
ATOM 779 O O . ALA A 1 98 ? 11.992 -1.960 -11.470 1.00 60.91 98 ALA A O 1
ATOM 780 N N . VAL A 1 99 ? 13.618 -0.864 -10.375 1.00 71.44 99 VAL A N 1
ATOM 781 C CA . VAL A 1 99 ? 13.260 -1.405 -9.066 1.00 71.44 99 VAL A CA 1
ATOM 782 C C . VAL A 1 99 ? 12.261 -0.449 -8.431 1.00 71.44 99 VAL A C 1
ATOM 784 O O . VAL A 1 99 ? 12.625 0.571 -7.842 1.00 71.44 99 VAL A O 1
ATOM 787 N N . GLU A 1 100 ? 10.985 -0.762 -8.618 1.00 80.12 100 GLU A N 1
ATOM 788 C CA . GLU A 1 100 ? 9.894 -0.146 -7.873 1.00 80.12 100 GLU A CA 1
ATOM 789 C C . GLU A 1 100 ? 9.768 -0.836 -6.515 1.00 80.12 100 GLU A C 1
ATOM 791 O O . GLU A 1 100 ? 9.810 -2.064 -6.420 1.00 80.12 100 GLU A O 1
ATOM 796 N N . TYR A 1 101 ? 9.596 -0.042 -5.463 1.00 83.94 101 TYR A N 1
ATOM 797 C CA . TYR A 1 101 ? 9.339 -0.546 -4.121 1.00 83.94 101 TYR A CA 1
ATOM 798 C C . TYR A 1 101 ? 7.979 -0.071 -3.633 1.00 83.94 101 TYR A C 1
ATOM 800 O O . TYR A 1 101 ? 7.562 1.055 -3.919 1.00 83.94 101 TYR A O 1
ATOM 808 N N . MET A 1 102 ? 7.308 -0.919 -2.862 1.00 89.19 102 MET A N 1
ATOM 809 C CA . MET A 1 102 ? 5.982 -0.655 -2.322 1.00 89.19 102 MET A CA 1
ATOM 810 C C . MET A 1 102 ? 6.016 -0.707 -0.796 1.00 89.19 102 MET A C 1
ATOM 812 O O . MET A 1 102 ? 6.579 -1.632 -0.215 1.00 89.19 102 M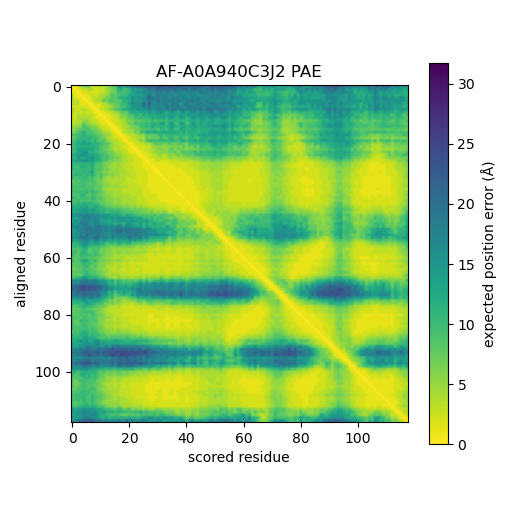ET A O 1
ATOM 816 N N . HIS A 1 103 ? 5.388 0.277 -0.160 1.00 91.69 103 HIS A N 1
ATOM 817 C CA . HIS A 1 103 ? 5.120 0.274 1.275 1.00 91.69 103 HIS A CA 1
ATOM 818 C C . HIS A 1 103 ? 3.630 0.435 1.510 1.00 91.69 103 HIS A C 1
ATOM 820 O O . HIS A 1 103 ? 3.000 1.316 0.917 1.00 91.69 103 HIS A O 1
ATOM 826 N N . ILE A 1 104 ? 3.076 -0.403 2.378 1.00 94.94 104 ILE A N 1
ATOM 827 C CA . ILE A 1 104 ? 1.647 -0.425 2.656 1.00 94.94 104 ILE A CA 1
ATOM 828 C C . ILE A 1 104 ? 1.440 -0.162 4.141 1.00 94.94 104 ILE A C 1
ATOM 830 O O . ILE A 1 104 ? 1.811 -0.969 4.985 1.00 94.94 104 ILE A O 1
ATOM 834 N N . ILE A 1 105 ? 0.845 0.984 4.457 1.00 97.00 105 ILE A N 1
ATOM 835 C CA . ILE A 1 105 ? 0.635 1.448 5.827 1.00 97.00 105 ILE A CA 1
ATOM 836 C C . ILE A 1 105 ? -0.849 1.342 6.168 1.00 97.00 105 ILE A C 1
ATOM 838 O O . ILE A 1 105 ? -1.688 1.937 5.488 1.00 97.00 105 ILE A O 1
ATOM 842 N N . ASN A 1 106 ? -1.177 0.616 7.234 1.00 96.12 106 ASN A N 1
ATOM 843 C CA . ASN A 1 106 ? -2.536 0.508 7.754 1.00 96.12 106 ASN A CA 1
ATOM 844 C C . ASN A 1 106 ? -3.080 1.901 8.108 1.00 96.12 106 ASN A C 1
ATOM 846 O O . ASN A 1 106 ? -2.456 2.660 8.851 1.00 96.12 106 ASN A O 1
ATOM 850 N N . ALA A 1 107 ? -4.248 2.255 7.575 1.00 97.25 107 ALA A N 1
ATOM 851 C CA . ALA A 1 107 ? -4.832 3.576 7.775 1.00 97.25 107 ALA A CA 1
ATOM 852 C C . ALA A 1 107 ? -5.492 3.756 9.152 1.00 97.25 107 ALA A C 1
ATOM 854 O O . ALA A 1 107 ? -5.882 4.874 9.489 1.00 97.25 107 ALA A O 1
ATOM 855 N N . ILE A 1 108 ? -5.630 2.680 9.931 1.00 96.00 108 ILE A N 1
ATOM 856 C CA . ILE A 1 108 ? -6.259 2.681 11.256 1.00 96.00 108 ILE A CA 1
ATOM 857 C C . ILE A 1 108 ? -5.225 2.944 12.352 1.00 96.00 108 ILE A C 1
ATOM 859 O O . ILE A 1 108 ? -5.468 3.752 13.242 1.00 96.00 108 ILE A O 1
ATOM 863 N N . ASP A 1 109 ? -4.073 2.276 12.298 1.00 95.50 109 ASP A N 1
ATOM 864 C CA . ASP A 1 109 ? -3.072 2.296 13.375 1.00 95.50 109 ASP A CA 1
ATOM 865 C C . ASP A 1 109 ? -1.652 2.649 12.903 1.00 95.50 109 ASP A C 1
ATOM 867 O O . ASP A 1 109 ? -0.760 2.855 13.727 1.00 95.50 109 ASP A O 1
ATOM 871 N N . GLY A 1 110 ? -1.433 2.771 11.592 1.00 95.94 110 GLY A N 1
ATOM 872 C CA . GLY A 1 110 ? -0.134 3.099 11.020 1.00 95.94 110 GLY A CA 1
ATOM 873 C C . GLY A 1 110 ? 0.867 1.943 10.994 1.00 95.94 110 GLY A C 1
ATOM 874 O O . GLY A 1 110 ? 2.052 2.212 10.792 1.00 95.94 110 GLY A O 1
ATOM 875 N N . SER A 1 111 ? 0.446 0.691 11.204 1.00 94.75 111 SER A N 1
ATOM 876 C CA . SER A 1 111 ? 1.329 -0.475 11.086 1.00 94.75 111 SER A CA 1
ATOM 877 C C . SER A 1 111 ? 1.778 -0.711 9.639 1.00 94.75 111 SER A C 1
ATOM 879 O O . SER A 1 111 ? 0.986 -0.537 8.712 1.00 94.75 111 SER A O 1
ATOM 881 N N . ASP A 1 112 ? 3.012 -1.179 9.442 1.00 93.25 112 ASP A N 1
ATOM 882 C CA . ASP A 1 112 ? 3.482 -1.679 8.144 1.00 93.25 112 ASP A CA 1
ATOM 883 C C . ASP A 1 112 ? 2.865 -3.056 7.849 1.00 93.25 112 ASP A C 1
ATOM 885 O O . ASP A 1 112 ? 2.885 -3.948 8.699 1.00 93.25 112 ASP A O 1
ATOM 889 N N . LEU A 1 113 ? 2.287 -3.210 6.659 1.00 91.56 113 LEU A N 1
ATOM 890 C CA . LEU A 1 113 ? 1.565 -4.402 6.225 1.00 91.56 113 LEU A CA 1
ATOM 891 C C . LEU A 1 113 ? 2.324 -5.236 5.179 1.00 91.56 113 LEU A C 1
ATOM 893 O O . LEU A 1 113 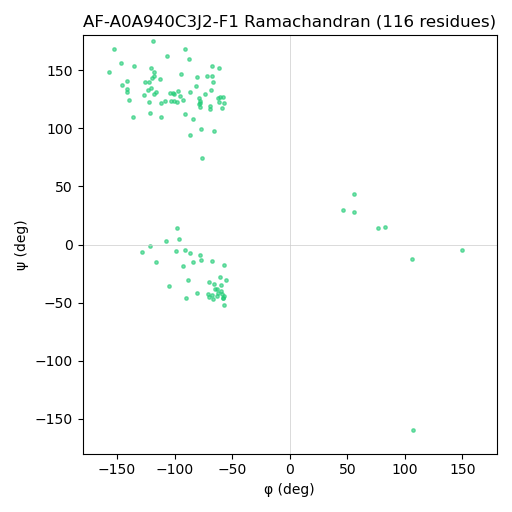? 1.792 -6.246 4.718 1.00 91.56 113 LEU A O 1
ATOM 897 N N . ASN A 1 114 ? 3.552 -4.862 4.806 1.00 82.56 114 ASN A N 1
ATOM 898 C CA . ASN A 1 114 ? 4.304 -5.537 3.739 1.00 82.56 114 ASN A CA 1
ATOM 899 C C . ASN A 1 114 ? 4.479 -7.062 3.949 1.00 82.56 114 ASN A C 1
ATOM 901 O O . ASN A 1 114 ? 4.484 -7.808 2.974 1.00 82.56 114 ASN A O 1
ATOM 905 N N . ASP A 1 115 ? 4.546 -7.545 5.196 1.00 75.25 115 ASP A N 1
ATOM 906 C CA . ASP A 1 115 ? 4.730 -8.975 5.515 1.00 75.25 115 ASP A CA 1
ATOM 907 C C . ASP A 1 115 ? 3.427 -9.795 5.586 1.00 75.25 115 ASP A C 1
ATOM 909 O O . ASP A 1 115 ? 3.461 -11.017 5.773 1.00 75.25 115 ASP A O 1
ATOM 913 N N . VAL A 1 116 ? 2.264 -9.143 5.504 1.00 72.44 116 VAL A N 1
ATOM 914 C CA . VAL A 1 116 ? 0.958 -9.781 5.768 1.00 72.44 116 VAL A CA 1
ATOM 915 C C . VAL A 1 116 ? -0.011 -9.722 4.587 1.00 72.44 116 VAL A C 1
ATOM 917 O O . VAL A 1 116 ? -1.111 -10.274 4.672 1.00 72.44 116 VAL A O 1
ATOM 920 N N . ILE A 1 117 ? 0.399 -9.090 3.489 1.00 67.06 117 ILE A N 1
ATOM 921 C CA . ILE A 1 117 ? -0.396 -8.924 2.268 1.00 67.06 117 ILE A CA 1
ATOM 922 C C . ILE A 1 117 ? -0.074 -10.042 1.269 1.00 67.06 117 ILE A C 1
ATOM 924 O O . ILE A 1 117 ? 1.040 -10.571 1.249 1.00 67.06 117 ILE A O 1
ATOM 928 N N . GLN A 1 118 ? -1.084 -10.447 0.492 1.00 57.44 118 GLN A N 1
ATOM 929 C CA . GLN A 1 118 ? -1.023 -11.542 -0.482 1.00 57.44 118 GLN A CA 1
ATOM 930 C C . GLN A 1 118 ? -0.944 -11.041 -1.925 1.00 57.44 118 GLN A C 1
ATOM 932 O O . GLN A 1 118 ? -1.617 -10.030 -2.231 1.00 57.44 118 GLN A O 1
#